Protein AF-A0A7X0CKI3-F1 (afdb_monomer)

Secondary structure (DSSP, 8-state):
---HHHHHHHHHHHH-PPP--GGG-TTTTT---GGGT---HHHHHHHHHHHHHHIIIII---

Structure (mmCIF, N/CA/C/O backbone):
data_AF-A0A7X0CKI3-F1
#
_entry.id   AF-A0A7X0CKI3-F1
#
loop_
_atom_site.group_PDB
_atom_site.id
_atom_site.type_symbol
_atom_site.label_atom_id
_atom_site.label_alt_id
_atom_site.label_comp_id
_atom_site.label_asym_id
_atom_site.label_entity_id
_atom_site.label_seq_id
_atom_site.pdbx_PDB_ins_code
_atom_site.Cartn_x
_atom_site.Cartn_y
_atom_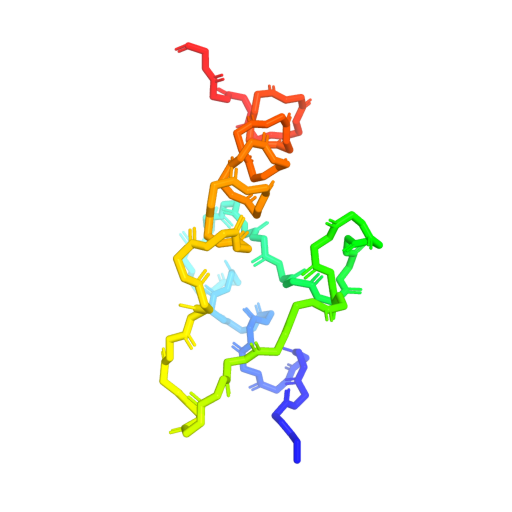site.Cartn_z
_atom_site.occupancy
_atom_site.B_iso_or_equiv
_atom_site.auth_seq_id
_atom_site.auth_comp_id
_atom_site.auth_asym_id
_atom_site.auth_atom_id
_atom_site.pdbx_PDB_model_num
ATOM 1 N N . MET A 1 1 ? 2.535 -15.727 -10.962 1.00 65.56 1 MET A N 1
ATOM 2 C CA . MET A 1 1 ? 2.006 -14.534 -10.260 1.00 65.56 1 MET A CA 1
ATOM 3 C C . MET A 1 1 ? 1.039 -15.020 -9.188 1.00 65.56 1 MET A C 1
ATOM 5 O O . MET A 1 1 ? 0.318 -15.967 -9.471 1.00 65.56 1 MET A O 1
ATOM 9 N N . TYR A 1 2 ? 1.055 -14.463 -7.975 1.00 78.25 2 TYR A N 1
ATOM 10 C CA . TYR A 1 2 ? 0.237 -14.948 -6.852 1.00 78.25 2 TYR A CA 1
ATOM 11 C C . TYR A 1 2 ? -1.159 -14.296 -6.881 1.00 78.25 2 TYR A C 1
ATOM 13 O O . TYR A 1 2 ? -1.254 -13.096 -6.613 1.00 78.25 2 TYR A O 1
ATOM 21 N N . PRO A 1 3 ? -2.238 -15.023 -7.234 1.00 87.56 3 PRO A N 1
ATOM 22 C CA . PRO A 1 3 ? -3.573 -14.440 -7.350 1.00 87.56 3 PRO A CA 1
ATOM 23 C C . PRO A 1 3 ? -4.110 -13.975 -5.992 1.00 87.56 3 PRO A C 1
ATOM 25 O O . PRO A 1 3 ? -4.055 -14.715 -5.007 1.00 87.56 3 PRO A O 1
ATOM 28 N N . LYS A 1 4 ? -4.698 -12.774 -5.958 1.00 92.69 4 LYS A N 1
ATOM 29 C CA . LYS A 1 4 ? -5.324 -12.169 -4.769 1.00 92.69 4 LYS A CA 1
ATOM 30 C C . LYS A 1 4 ? -6.278 -13.129 -4.047 1.00 92.69 4 LYS A C 1
ATOM 32 O O . LYS A 1 4 ? -6.122 -13.365 -2.851 1.00 92.69 4 LYS A O 1
ATOM 37 N N . THR A 1 5 ? -7.171 -13.766 -4.802 1.00 93.44 5 THR A N 1
ATOM 38 C CA . THR A 1 5 ? -8.189 -14.709 -4.305 1.00 93.44 5 THR A CA 1
ATOM 39 C C . THR A 1 5 ? -7.599 -15.966 -3.666 1.00 93.44 5 THR A C 1
ATOM 41 O O . THR A 1 5 ? -8.200 -16.566 -2.776 1.00 93.44 5 THR A O 1
ATOM 44 N N . GLY A 1 6 ? -6.400 -16.376 -4.089 1.00 93.00 6 GLY A N 1
ATOM 45 C CA . GLY A 1 6 ? -5.734 -17.572 -3.578 1.00 93.00 6 GLY A CA 1
ATOM 46 C C . GLY A 1 6 ? -5.073 -17.376 -2.215 1.00 93.00 6 GLY A C 1
ATOM 47 O O . GLY A 1 6 ? -4.968 -18.348 -1.462 1.00 93.00 6 GLY A O 1
ATOM 48 N N . TYR A 1 7 ? -4.658 -16.143 -1.907 1.00 93.81 7 TYR A N 1
ATOM 49 C CA . TYR A 1 7 ? -3.771 -15.832 -0.782 1.00 93.81 7 TYR A CA 1
ATOM 50 C C . TYR A 1 7 ? -4.255 -14.633 0.036 1.00 93.81 7 TYR A C 1
ATOM 52 O O . TYR A 1 7 ? -4.559 -14.774 1.218 1.00 93.81 7 TYR A O 1
ATOM 60 N N . TRP A 1 8 ? -4.343 -13.458 -0.589 1.00 95.75 8 TRP A N 1
ATOM 61 C CA . TRP A 1 8 ? -4.635 -12.207 0.104 1.00 95.75 8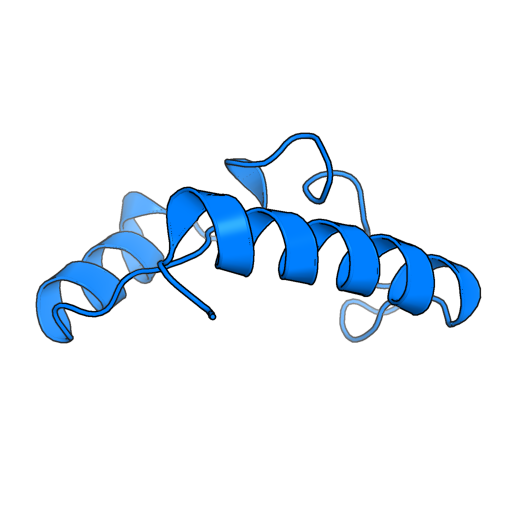 TRP A CA 1
ATOM 62 C C . TRP A 1 8 ? -6.054 -12.179 0.671 1.00 95.75 8 TRP A C 1
ATOM 64 O O . TRP A 1 8 ? -6.235 -11.903 1.853 1.00 95.75 8 TRP A O 1
ATOM 74 N N . ASP A 1 9 ? -7.054 -12.557 -0.127 1.00 96.19 9 ASP A N 1
ATOM 75 C CA . ASP A 1 9 ? -8.450 -12.547 0.328 1.00 96.19 9 ASP A CA 1
ATOM 76 C C . ASP A 1 9 ? -8.678 -13.552 1.468 1.00 96.19 9 ASP A C 1
ATOM 78 O O . ASP A 1 9 ? -9.409 -13.265 2.415 1.00 96.19 9 ASP A O 1
ATOM 82 N N . LYS A 1 10 ? -7.983 -14.699 1.439 1.00 96.44 10 LYS A N 1
ATOM 83 C CA . LYS A 1 10 ? -8.011 -15.676 2.539 1.00 96.44 10 LYS A CA 1
ATOM 84 C C . LYS A 1 10 ? -7.402 -15.116 3.824 1.00 96.44 10 LYS A C 1
ATOM 86 O O . LYS A 1 10 ? -7.952 -15.352 4.895 1.00 96.44 10 LYS A O 1
ATOM 91 N N . LEU A 1 11 ? -6.298 -14.369 3.728 1.00 96.31 11 LEU A N 1
ATOM 92 C CA . LEU A 1 11 ? -5.677 -13.708 4.879 1.00 96.31 11 LEU A CA 1
ATOM 93 C C . LEU A 1 11 ? -6.628 -12.683 5.509 1.00 96.31 11 LEU A C 1
ATOM 95 O O . LEU A 1 11 ? -6.774 -12.648 6.731 1.00 96.31 11 LEU A O 1
ATOM 99 N N . LEU A 1 12 ? -7.310 -11.878 4.690 1.00 96.88 12 LEU A N 1
ATOM 100 C CA . LEU A 1 12 ? -8.295 -10.918 5.194 1.00 96.88 12 LEU A CA 1
ATOM 101 C C . LEU A 1 12 ? -9.488 -11.621 5.842 1.00 96.88 12 LEU A C 1
ATOM 103 O O . LEU A 1 12 ? -9.894 -11.230 6.933 1.00 96.88 12 LEU A O 1
ATOM 107 N N . ALA A 1 13 ? -10.004 -12.688 5.227 1.00 97.50 13 ALA A N 1
ATOM 108 C CA . ALA A 1 13 ? -11.099 -13.470 5.796 1.00 97.50 13 ALA A CA 1
ATOM 109 C C . ALA A 1 13 ? -10.723 -14.106 7.146 1.00 97.50 13 ALA A C 1
ATOM 111 O O . ALA A 1 13 ? -11.532 -14.107 8.069 1.00 97.50 13 ALA A O 1
ATOM 112 N N . ALA A 1 14 ? -9.494 -14.613 7.276 1.00 98.06 14 ALA A N 1
ATOM 113 C CA . ALA A 1 14 ? -9.018 -15.244 8.505 1.00 98.06 14 ALA A CA 1
ATOM 114 C C . ALA A 1 14 ? -8.751 -14.243 9.643 1.00 98.06 14 ALA A C 1
ATOM 116 O O . ALA A 1 14 ? -8.880 -14.598 10.810 1.00 98.06 14 ALA A O 1
ATOM 117 N N . THR A 1 15 ? -8.358 -13.009 9.319 1.00 97.12 15 THR A N 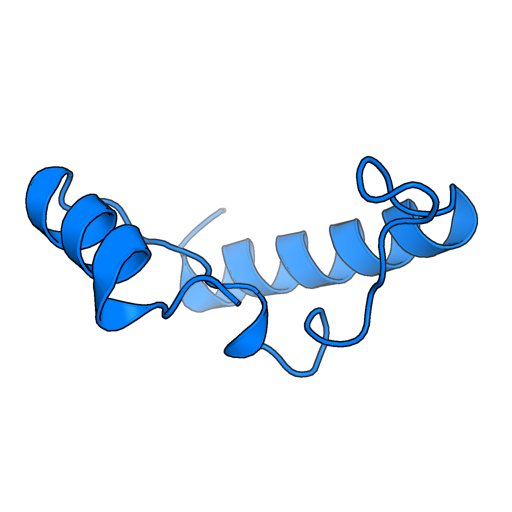1
ATOM 118 C CA . THR A 1 15 ? -7.953 -12.002 10.319 1.00 97.12 15 THR A CA 1
ATOM 119 C C . THR A 1 15 ? -9.038 -10.978 10.637 1.00 97.12 15 THR A C 1
ATOM 121 O O . THR A 1 15 ? -8.978 -10.330 11.679 1.00 97.12 15 THR A O 1
ATOM 124 N N . GLY A 1 16 ? -10.003 -10.776 9.738 1.00 96.06 16 GLY A N 1
ATOM 125 C CA . GLY A 1 16 ? -10.971 -9.680 9.824 1.00 96.06 16 GLY A CA 1
ATOM 126 C C . GLY A 1 16 ? -10.343 -8.287 9.673 1.00 96.06 16 GLY A C 1
ATOM 127 O O . GLY A 1 16 ? -11.024 -7.278 9.863 1.00 96.06 16 GLY A O 1
ATOM 128 N N . CYS A 1 17 ? -9.050 -8.198 9.346 1.00 94.69 17 CYS A N 1
ATOM 129 C CA . CYS A 1 17 ? -8.357 -6.928 9.191 1.00 94.69 17 CYS A CA 1
ATOM 130 C C . CYS A 1 17 ? -8.749 -6.227 7.885 1.00 94.69 17 CYS A C 1
ATOM 132 O O . CYS A 1 17 ? -9.039 -6.851 6.863 1.00 94.69 17 CYS A O 1
ATOM 134 N N . LYS A 1 18 ? -8.658 -4.893 7.885 1.00 93.94 18 LYS A N 1
ATOM 135 C CA . LYS A 1 18 ? -8.712 -4.114 6.645 1.00 93.94 18 LYS A CA 1
ATOM 136 C C . LYS A 1 18 ? -7.382 -4.264 5.902 1.00 93.94 18 LYS A C 1
ATOM 138 O O . LYS A 1 18 ? -6.338 -3.892 6.427 1.00 93.94 18 LYS A O 1
ATOM 143 N N . GLY A 1 19 ? -7.427 -4.774 4.675 1.00 94.19 19 GLY A N 1
ATOM 144 C CA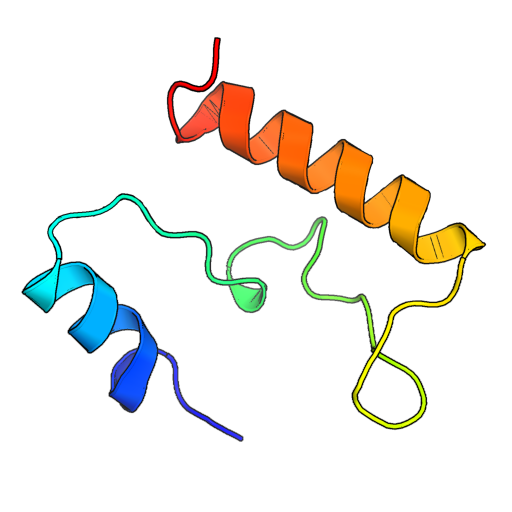 . GLY A 1 19 ? -6.251 -4.933 3.816 1.00 94.19 19 GLY A CA 1
ATOM 145 C C . GLY A 1 19 ? -6.101 -3.847 2.753 1.00 94.19 19 GLY A C 1
ATOM 146 O O . GLY A 1 19 ? -7.068 -3.171 2.387 1.00 94.19 19 GLY A O 1
ATOM 147 N N . ILE A 1 20 ? -4.884 -3.738 2.219 1.00 95.38 20 ILE A N 1
ATOM 148 C CA . ILE A 1 20 ? -4.547 -3.033 0.977 1.00 95.38 20 ILE A CA 1
ATOM 149 C C . ILE A 1 20 ? -3.847 -4.045 0.067 1.00 95.38 20 ILE A C 1
ATOM 151 O O . ILE A 1 20 ? -2.760 -4.514 0.395 1.00 95.38 20 ILE A O 1
ATOM 155 N N . TYR A 1 21 ? -4.464 -4.385 -1.064 1.00 94.94 21 TYR A N 1
ATOM 156 C CA . TYR A 1 21 ? -3.803 -5.135 -2.132 1.00 94.94 21 TYR A CA 1
ATOM 157 C C . TYR A 1 21 ? -3.303 -4.137 -3.174 1.00 94.94 21 TYR A C 1
ATOM 159 O O . TYR A 1 21 ? -4.103 -3.386 -3.723 1.00 94.94 21 TYR A O 1
ATOM 167 N N . ASN A 1 22 ? -1.995 -4.090 -3.433 1.00 92.81 22 ASN A N 1
ATOM 168 C CA . ASN A 1 22 ? -1.383 -3.023 -4.239 1.00 92.81 22 ASN A CA 1
ATOM 169 C C . ASN A 1 22 ? -2.035 -2.833 -5.624 1.00 92.81 22 ASN A C 1
ATOM 171 O O . ASN A 1 22 ? -2.194 -1.701 -6.070 1.00 92.81 22 ASN A O 1
ATOM 175 N N . ALA A 1 23 ? -2.444 -3.919 -6.283 1.00 92.88 23 ALA A N 1
ATOM 176 C CA . ALA A 1 23 ? -3.008 -3.894 -7.627 1.00 92.88 23 ALA A CA 1
ATOM 177 C C . ALA A 1 23 ? -4.410 -3.269 -7.693 1.00 92.88 23 ALA A C 1
ATOM 179 O O . ALA A 1 23 ? -4.837 -2.878 -8.775 1.00 92.88 23 ALA A O 1
ATOM 180 N N . ASP A 1 24 ? -5.102 -3.129 -6.557 1.00 95.06 24 ASP A N 1
ATOM 181 C CA . ASP A 1 24 ? -6.398 -2.446 -6.497 1.00 95.06 24 ASP A CA 1
ATOM 182 C C . ASP A 1 24 ? -6.252 -0.914 -6.619 1.00 95.06 24 ASP A C 1
ATOM 184 O O . ASP A 1 2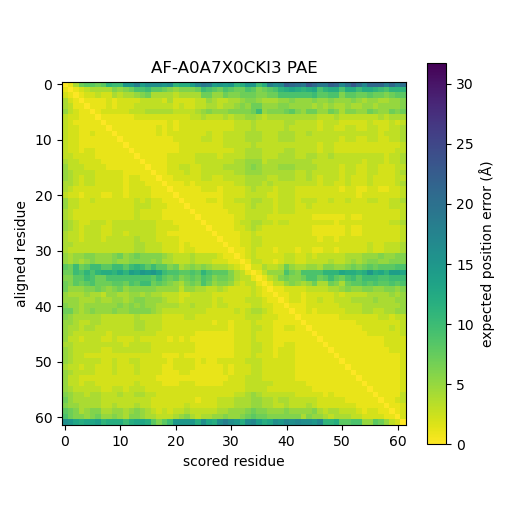4 ? -7.235 -0.211 -6.841 1.00 95.06 24 ASP A O 1
ATOM 188 N N . TYR A 1 25 ? -5.033 -0.379 -6.475 1.00 96.38 25 TYR A N 1
ATOM 189 C CA . TYR A 1 25 ? -4.776 1.054 -6.355 1.00 96.38 25 TYR A CA 1
ATOM 190 C C . TYR A 1 25 ? -3.842 1.540 -7.465 1.00 96.38 25 TYR A C 1
ATOM 192 O O . TYR A 1 25 ? -2.626 1.369 -7.385 1.00 96.38 25 TYR A O 1
ATOM 200 N N . SER A 1 26 ? -4.384 2.227 -8.475 1.00 96.50 26 SER A N 1
ATOM 201 C CA . SER A 1 26 ? -3.601 2.768 -9.605 1.00 96.50 26 SER A CA 1
ATOM 202 C C . SER A 1 26 ? -2.438 3.673 -9.168 1.00 96.50 26 SER A C 1
ATOM 204 O O . SER A 1 26 ? -1.372 3.673 -9.789 1.00 96.50 26 SER A O 1
ATOM 206 N N . ALA A 1 27 ? -2.610 4.388 -8.052 1.00 96.69 27 ALA A N 1
ATOM 207 C CA . ALA A 1 27 ? -1.598 5.255 -7.454 1.00 96.69 27 ALA A CA 1
ATOM 208 C C . ALA A 1 27 ? -0.352 4.508 -6.942 1.00 96.69 27 ALA A C 1
ATOM 210 O O . ALA A 1 27 ? 0.686 5.139 -6.758 1.00 96.69 27 ALA A O 1
ATOM 211 N N . ILE A 1 28 ? -0.440 3.193 -6.700 1.00 96.56 28 ILE A N 1
ATOM 212 C CA . ILE A 1 28 ? 0.667 2.384 -6.163 1.00 96.56 28 ILE A CA 1
ATOM 213 C C . ILE A 1 28 ? 0.915 1.056 -6.900 1.00 96.56 28 ILE A C 1
ATOM 215 O O . ILE A 1 28 ? 1.892 0.374 -6.601 1.00 96.56 28 ILE A O 1
ATOM 219 N N . SER A 1 29 ? 0.077 0.675 -7.867 1.00 95.69 29 SER A N 1
ATOM 220 C CA . SER A 1 29 ? 0.188 -0.609 -8.577 1.00 95.69 29 SER A CA 1
ATOM 221 C C . SER A 1 29 ? 1.359 -0.682 -9.562 1.00 95.69 29 SER A C 1
ATOM 223 O O . SER A 1 29 ? 1.762 -1.772 -9.957 1.00 95.69 29 SER A O 1
ATOM 225 N N . HIS A 1 30 ? 1.899 0.469 -9.965 1.00 94.44 30 HIS A N 1
ATOM 226 C CA . HIS A 1 30 ? 2.932 0.587 -10.995 1.00 94.44 30 HIS A CA 1
ATOM 227 C C . HIS A 1 30 ? 4.363 0.553 -10.440 1.00 94.44 30 HIS A C 1
ATOM 229 O O . HIS A 1 30 ? 5.316 0.521 -11.217 1.00 94.44 30 HIS A O 1
ATOM 235 N N . PHE A 1 31 ? 4.533 0.575 -9.114 1.00 93.88 31 PHE A N 1
ATOM 236 C CA . PHE A 1 31 ? 5.854 0.484 -8.504 1.00 93.88 31 PHE A CA 1
ATOM 237 C C . PHE A 1 31 ? 6.400 -0.938 -8.613 1.00 93.88 31 PHE A C 1
ATOM 239 O O . PHE A 1 31 ? 5.737 -1.907 -8.235 1.00 93.88 31 PHE A O 1
ATOM 246 N N . ALA A 1 32 ? 7.633 -1.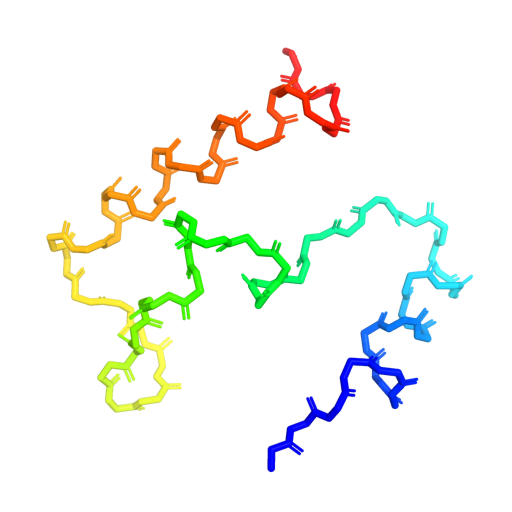051 -9.094 1.00 91.94 32 ALA A N 1
ATOM 247 C CA . ALA A 1 32 ? 8.355 -2.307 -9.173 1.00 91.94 32 ALA A CA 1
ATOM 248 C C . ALA A 1 32 ? 9.510 -2.290 -8.176 1.00 91.94 32 ALA A C 1
ATOM 250 O O . ALA A 1 32 ? 10.210 -1.289 -8.041 1.00 91.94 32 ALA A O 1
ATOM 251 N N . CYS A 1 33 ? 9.727 -3.414 -7.501 1.00 89.25 33 CYS A N 1
ATOM 252 C CA . CYS A 1 33 ? 10.920 -3.605 -6.696 1.00 89.25 33 CYS A CA 1
ATOM 253 C C . CYS A 1 33 ? 12.052 -4.128 -7.590 1.00 89.25 33 CYS A C 1
ATOM 255 O O . CYS A 1 33 ? 11.969 -5.282 -8.031 1.00 89.25 33 CYS A O 1
ATOM 257 N N . PRO A 1 34 ? 13.109 -3.340 -7.861 1.00 87.19 34 PRO A N 1
ATOM 258 C CA . PRO A 1 34 ? 14.364 -3.889 -8.348 1.00 87.19 34 PRO A CA 1
ATOM 259 C C . PRO A 1 34 ? 14.803 -5.072 -7.486 1.00 87.19 34 PRO A C 1
ATOM 261 O O . PRO A 1 34 ? 14.586 -5.094 -6.272 1.00 87.19 34 PRO A O 1
ATOM 264 N N . GLU A 1 35 ? 15.370 -6.087 -8.138 1.00 86.56 35 GLU A N 1
ATOM 265 C CA . GLU A 1 35 ? 15.843 -7.310 -7.471 1.00 86.56 35 GLU A CA 1
ATOM 266 C C . GLU A 1 35 ? 14.748 -8.020 -6.648 1.00 86.56 35 GLU A C 1
ATOM 268 O O . GLU A 1 35 ? 15.037 -8.801 -5.746 1.00 86.56 35 GLU A O 1
ATOM 273 N N . PHE A 1 36 ? 13.473 -7.748 -6.961 1.00 81.62 36 PHE A N 1
ATOM 274 C CA . PHE A 1 36 ? 12.284 -8.334 -6.340 1.00 81.62 36 PHE A CA 1
ATOM 275 C C . PHE A 1 36 ? 12.130 -8.088 -4.831 1.00 81.62 36 PHE A C 1
ATOM 277 O O . PHE A 1 36 ? 11.322 -8.765 -4.196 1.00 81.62 36 PHE A O 1
ATOM 284 N N . SER A 1 37 ? 12.859 -7.128 -4.248 1.00 87.00 37 SER A N 1
ATOM 285 C CA . SER A 1 37 ? 12.892 -6.949 -2.788 1.00 87.00 37 SER A CA 1
ATOM 286 C C . SER A 1 37 ? 12.477 -5.556 -2.313 1.00 87.00 37 SER A C 1
ATOM 288 O O . SER A 1 37 ? 11.643 -5.453 -1.414 1.00 87.00 37 SER A O 1
ATOM 290 N N . HIS A 1 38 ? 12.992 -4.485 -2.926 1.00 91.31 38 HIS A N 1
ATOM 291 C CA . HIS A 1 38 ? 12.795 -3.117 -2.432 1.00 91.31 38 HIS A CA 1
ATOM 292 C C . HIS A 1 38 ? 12.543 -2.110 -3.553 1.00 91.31 38 HIS A C 1
ATOM 294 O O . HIS A 1 38 ? 13.033 -2.272 -4.667 1.00 91.31 38 HIS A O 1
ATOM 300 N N . LEU A 1 39 ? 11.808 -1.041 -3.236 1.00 94.38 39 LEU A N 1
ATOM 301 C CA . LEU A 1 39 ? 11.649 0.116 -4.119 1.00 94.38 39 LEU A CA 1
ATOM 302 C C . LEU A 1 39 ? 12.937 0.938 -4.186 1.00 94.38 39 LEU A C 1
ATOM 304 O O . LEU A 1 39 ? 13.690 1.021 -3.213 1.00 94.38 39 LEU A O 1
ATOM 308 N N . GLN A 1 40 ? 13.147 1.626 -5.308 1.00 92.62 40 GLN A N 1
ATOM 309 C CA . GLN A 1 40 ? 14.193 2.644 -5.398 1.00 92.62 40 GLN A CA 1
ATOM 310 C C . GLN A 1 40 ? 13.936 3.762 -4.368 1.00 92.62 40 GLN A C 1
ATOM 312 O O . GLN A 1 40 ? 12.777 4.139 -4.175 1.00 92.62 40 GLN A O 1
ATOM 317 N N . PRO A 1 41 ? 14.970 4.371 -3.751 1.00 91.62 41 PRO A N 1
ATOM 318 C CA . PRO A 1 41 ? 14.778 5.377 -2.698 1.00 91.62 41 PRO A CA 1
ATOM 319 C C . PRO A 1 41 ? 13.844 6.531 -3.091 1.00 91.62 41 PRO A C 1
ATOM 321 O O . PRO A 1 41 ? 13.000 6.958 -2.304 1.00 91.62 41 PRO A O 1
ATOM 324 N N . ARG A 1 42 ? 13.937 6.995 -4.346 1.00 91.69 42 ARG A N 1
ATOM 325 C CA . ARG A 1 42 ? 13.062 8.051 -4.887 1.00 91.69 42 ARG A CA 1
ATOM 326 C C . ARG A 1 42 ? 11.592 7.622 -4.980 1.00 91.69 42 ARG A C 1
ATOM 328 O O . ARG A 1 42 ? 10.697 8.433 -4.775 1.00 91.69 42 ARG A O 1
ATOM 335 N N . GLU A 1 43 ? 11.344 6.353 -5.286 1.00 95.00 43 GLU A N 1
ATOM 336 C CA . GLU A 1 43 ? 10.004 5.788 -5.459 1.00 95.00 43 GLU A CA 1
ATOM 337 C C . GLU A 1 43 ? 9.376 5.440 -4.116 1.00 95.00 43 GLU A C 1
ATOM 339 O O . GLU A 1 43 ? 8.178 5.644 -3.938 1.00 95.00 43 GLU A O 1
ATOM 344 N N . ALA A 1 44 ? 10.183 5.013 -3.141 1.00 95.00 44 ALA A N 1
ATOM 345 C CA . ALA A 1 44 ? 9.727 4.72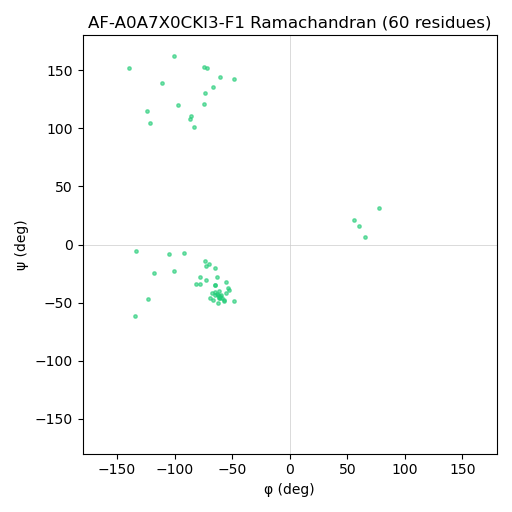3 -1.787 1.00 95.00 44 ALA A CA 1
ATOM 346 C C . ALA A 1 44 ? 9.011 5.927 -1.148 1.00 95.00 44 ALA A C 1
ATOM 348 O O . ALA A 1 44 ? 7.952 5.763 -0.537 1.00 95.00 44 ALA A O 1
ATOM 349 N N . ALA A 1 45 ? 9.530 7.145 -1.338 1.00 96.31 45 ALA A N 1
ATOM 350 C CA . ALA A 1 45 ? 8.888 8.364 -0.844 1.00 96.31 45 ALA A CA 1
ATOM 351 C C . ALA A 1 45 ? 7.512 8.613 -1.496 1.00 96.31 45 ALA A C 1
ATOM 353 O O . ALA A 1 45 ? 6.543 8.951 -0.809 1.00 96.31 45 ALA A O 1
ATOM 354 N N . ILE A 1 46 ? 7.404 8.405 -2.812 1.00 97.12 46 ILE A N 1
ATOM 355 C CA . ILE A 1 46 ? 6.158 8.592 -3.571 1.00 97.12 46 ILE A CA 1
ATOM 356 C C . ILE A 1 46 ? 5.134 7.515 -3.188 1.00 97.12 46 ILE A C 1
ATOM 358 O O . ILE A 1 46 ? 3.976 7.835 -2.909 1.00 97.12 46 ILE A O 1
ATOM 362 N N . PHE A 1 47 ? 5.555 6.251 -3.115 1.00 97.31 47 PHE A N 1
ATOM 363 C CA . PHE A 1 47 ? 4.725 5.134 -2.669 1.00 97.31 47 PHE A CA 1
ATOM 364 C C . PHE A 1 47 ? 4.178 5.378 -1.261 1.00 97.31 47 PHE A C 1
ATOM 366 O O . PHE A 1 47 ? 2.970 5.291 -1.044 1.00 97.31 47 PHE A O 1
ATOM 373 N N . THR A 1 48 ? 5.046 5.773 -0.324 1.00 96.62 48 THR A N 1
ATOM 374 C CA . THR A 1 48 ? 4.661 6.035 1.070 1.00 96.62 48 THR A CA 1
ATOM 375 C C . THR A 1 48 ? 3.621 7.144 1.159 1.00 96.62 48 THR A C 1
ATOM 377 O O . THR A 1 48 ? 2.623 6.988 1.859 1.00 96.62 48 THR A O 1
ATOM 380 N N . LYS A 1 49 ? 3.796 8.243 0.414 1.00 97.69 49 LYS A N 1
ATOM 381 C CA . LYS A 1 49 ? 2.815 9.335 0.393 1.00 97.69 49 LYS A CA 1
ATOM 382 C C . LYS A 1 49 ? 1.434 8.849 -0.066 1.00 97.69 49 LYS A C 1
ATOM 384 O O . LYS A 1 49 ? 0.441 9.161 0.584 1.0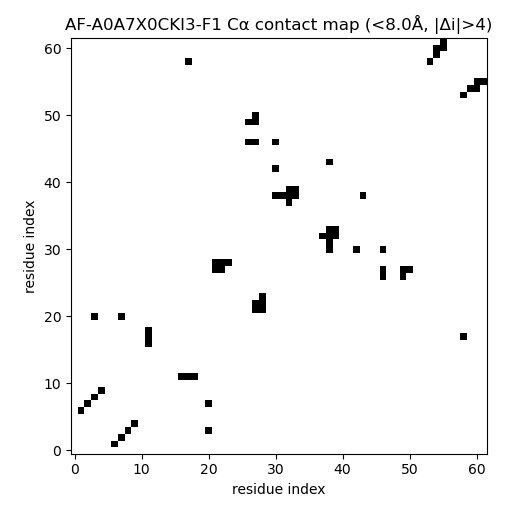0 97.69 49 LYS A O 1
ATOM 389 N N . ASN A 1 50 ? 1.375 8.056 -1.138 1.00 97.94 50 ASN A N 1
ATOM 390 C CA . ASN A 1 50 ? 0.113 7.507 -1.642 1.00 97.94 50 ASN A CA 1
ATOM 391 C C . ASN A 1 50 ? -0.511 6.487 -0.673 1.00 97.94 50 ASN A C 1
ATOM 393 O O . ASN A 1 50 ? -1.713 6.551 -0.422 1.00 97.94 50 ASN A O 1
ATOM 397 N N . ILE A 1 51 ? 0.291 5.602 -0.067 1.00 97.31 51 ILE A N 1
ATOM 398 C CA . ILE A 1 51 ? -0.160 4.673 0.985 1.00 97.31 51 ILE A CA 1
ATOM 399 C C . ILE A 1 51 ? -0.785 5.434 2.158 1.00 97.31 51 ILE A C 1
ATOM 401 O O . ILE A 1 51 ? -1.875 5.079 2.599 1.00 97.31 51 ILE A O 1
ATOM 405 N N . VAL A 1 52 ? -0.132 6.493 2.648 1.00 97.44 52 VAL A N 1
ATOM 406 C CA . VAL A 1 52 ? -0.649 7.311 3.756 1.00 97.44 52 VAL A CA 1
ATOM 407 C C . VAL A 1 52 ? -2.000 7.925 3.388 1.00 97.44 52 VAL A C 1
ATOM 409 O O . VAL A 1 52 ? -2.922 7.895 4.201 1.00 97.44 52 VAL A O 1
ATOM 412 N N . THR A 1 53 ? -2.148 8.441 2.165 1.00 97.62 53 THR A N 1
ATOM 413 C CA . THR A 1 53 ? -3.429 8.967 1.672 1.00 97.62 53 THR A CA 1
ATOM 414 C C . THR A 1 53 ? -4.519 7.891 1.643 1.00 97.62 53 THR A C 1
ATOM 416 O O . THR A 1 53 ? -5.617 8.141 2.138 1.00 97.62 53 THR A O 1
ATOM 419 N N . ILE A 1 54 ? -4.224 6.689 1.135 1.00 97.56 54 ILE A N 1
ATOM 420 C CA . ILE A 1 54 ? -5.173 5.559 1.111 1.00 97.56 54 ILE A CA 1
ATOM 421 C C . ILE A 1 54 ? -5.583 5.165 2.536 1.00 97.56 54 ILE A C 1
ATOM 423 O O . ILE A 1 54 ? -6.765 4.991 2.830 1.00 97.56 54 ILE A O 1
ATOM 427 N N . LEU A 1 55 ? -4.615 5.051 3.446 1.00 96.81 55 LEU A N 1
ATOM 428 C CA . LEU A 1 55 ? -4.863 4.672 4.836 1.00 96.81 55 LEU A CA 1
ATOM 429 C C . LEU A 1 55 ? -5.778 5.679 5.548 1.00 96.81 55 LEU A C 1
ATOM 431 O O . LEU A 1 55 ? -6.740 5.271 6.205 1.00 96.81 55 LEU A O 1
ATOM 435 N N . LYS A 1 56 ? -5.516 6.979 5.375 1.00 96.75 56 LYS A N 1
ATOM 436 C CA . LYS A 1 56 ? -6.338 8.058 5.940 1.00 96.75 56 LYS A CA 1
ATOM 437 C C . LYS A 1 56 ? -7.762 8.035 5.391 1.00 96.75 56 LYS A C 1
ATOM 439 O O . LYS A 1 56 ? -8.719 8.013 6.158 1.00 96.75 56 LYS A O 1
ATOM 444 N N . ASN A 1 57 ? -7.899 7.965 4.070 1.00 95.75 57 ASN A N 1
ATOM 445 C CA . ASN A 1 57 ? -9.193 8.129 3.411 1.00 95.75 57 ASN A CA 1
ATOM 446 C C . ASN A 1 57 ? -10.083 6.879 3.491 1.00 95.75 57 ASN A C 1
ATOM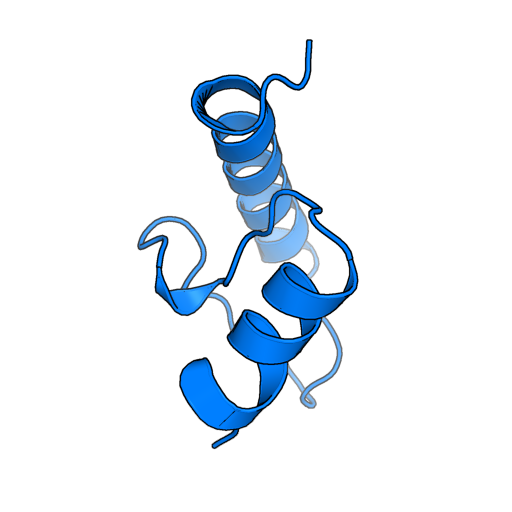 448 O O . ASN A 1 57 ? -11.301 7.005 3.575 1.00 95.75 57 ASN A O 1
ATOM 452 N N . GLU A 1 58 ? -9.502 5.675 3.458 1.00 95.62 58 GLU A N 1
ATOM 453 C CA . GLU A 1 58 ? -10.275 4.431 3.297 1.00 95.62 58 GLU A CA 1
ATOM 454 C C . GLU A 1 58 ? -10.162 3.471 4.479 1.00 95.62 58 GLU A C 1
ATOM 456 O O . GLU A 1 58 ? -11.027 2.613 4.679 1.00 95.62 58 GLU A O 1
ATOM 461 N N . LYS A 1 59 ? -9.080 3.554 5.259 1.00 93.56 59 LYS A N 1
ATOM 462 C CA . LYS A 1 59 ? -8.822 2.592 6.342 1.00 93.56 59 LYS A CA 1
ATOM 463 C C . LYS A 1 59 ? -9.098 3.176 7.725 1.00 93.56 59 LYS A C 1
ATOM 465 O O . LYS A 1 59 ? -9.221 2.399 8.674 1.00 93.56 59 LYS A O 1
ATOM 470 N N . GLY A 1 60 ? -9.366 4.481 7.809 1.00 91.56 60 GLY A N 1
ATOM 471 C CA . GLY A 1 60 ? -9.693 5.185 9.050 1.00 91.56 60 GLY A CA 1
ATOM 472 C C . GLY A 1 60 ? -8.456 5.457 9.899 1.00 91.56 60 GLY A C 1
ATOM 473 O O . GLY A 1 60 ? -8.533 5.410 11.124 1.00 91.56 60 GLY A O 1
ATOM 474 N N . TRP A 1 61 ? -7.309 5.654 9.248 1.00 92.31 61 TRP A N 1
ATOM 475 C CA . TRP A 1 61 ? -6.064 5.988 9.925 1.00 92.31 61 TRP A CA 1
ATOM 476 C C . TRP A 1 61 ? -6.027 7.493 10.193 1.00 92.31 61 TRP A C 1
ATOM 478 O O . TRP A 1 61 ? -5.771 8.259 9.272 1.00 92.31 61 TRP A O 1
ATOM 488 N N . ASN A 1 62 ? -6.315 7.912 11.425 1.00 78.38 62 ASN A N 1
ATOM 489 C CA . ASN A 1 62 ? -6.368 9.319 11.836 1.00 78.38 62 ASN A CA 1
ATOM 490 C C . ASN A 1 62 ? -5.364 9.600 12.948 1.00 78.38 62 ASN A C 1
ATOM 492 O O . ASN A 1 62 ? -5.292 8.764 13.876 1.00 78.38 62 ASN A O 1
#

Mean predicted aligned error: 3.35 Å

Radius of gyration: 12.94 Å; Cα contacts (8 Å, |Δi|>4): 35; chains: 1; bounding box: 27×27×23 Å

Foldseek 3Di:
DDDCVNPVVVVCVVPVADDDDQCVDPQRVPFADVVRPDGDPVVVVSNVVVVVVCCVPPVVDD

Sequence (62 aa):
MYPKTGYWDKLLAATGCKGIYNADYSAISHFACPEFSHLQPREAAIFTKNIVTILKNEKGWN

pLDDT: mean 93.35, std 5.56, range [65.56, 98.06]

Solvent-accessible surface area (backbone atoms only — not comparable to full-atom values): 3965 Å² total; per-residue (Å²): 134,87,55,53,79,78,48,55,51,51,51,33,69,76,65,72,53,92,81,84,62,56,79,82,35,82,86,51,44,79,72,65,41,62,94,79,74,45,59,52,75,78,50,44,57,55,43,49,54,47,50,53,52,48,34,40,77,75,69,70,55,126